Protein AF-A0AAW7IM27-F1 (afdb_monomer_lite)

pLDDT: mean 89.05, std 8.33, range [53.41, 97.88]

Sequence (137 aa):
MRKSFKQYGQTLHLVGGNLVYVSNMIYPIYSNGIISDYNQYCLDIKNAISVSQSSLQSLETISPPYILVTEHELLIKTFNDILDCLNSLISRVENAVPTELKENDIKEEISKFLVIQDSLTNITMCLIEKINSQPRG

Organism: NCBI:txid1478

Radius of gyration: 17.45 Å; chains: 1; bounding box: 41×23×55 Å

Secondary structure (DSSP, 8-state):
-HHHHHHHHHHHHHHHHHHHHHHHHSSPPEETTEETTHHHHHHHHHHHHHHHHHHHHHHHHSPPPGGGHHHHHHHHHHHHHHHHHHHHHHHHHHTS-TTT--HHHHHHHHHHHHHHHHHHHHHHHHHHHHHHTS---

Structure (mmCIF, N/CA/C/O backbone):
data_AF-A0AAW7IM27-F1
#
_entry.id   AF-A0AAW7IM27-F1
#
loop_
_atom_site.group_PDB
_atom_site.id
_atom_site.type_symbol
_atom_site.label_atom_id
_atom_site.label_alt_id
_atom_site.label_comp_id
_atom_site.label_asym_id
_atom_site.label_entity_id
_atom_site.label_seq_id
_atom_site.pdbx_PDB_ins_code
_atom_site.Cartn_x
_atom_site.Cartn_y
_atom_site.Cartn_z
_atom_site.occupancy
_atom_site.B_iso_or_equiv
_atom_site.auth_seq_id
_atom_site.auth_comp_id
_atom_site.auth_asym_id
_atom_site.auth_atom_id
_atom_site.pdbx_PDB_model_num
ATOM 1 N N . MET A 1 1 ? 18.211 -7.518 -20.544 1.00 57.66 1 MET A N 1
ATOM 2 C CA . MET A 1 1 ? 16.963 -6.777 -20.830 1.00 57.66 1 MET A CA 1
ATOM 3 C C . MET A 1 1 ? 15.701 -7.607 -20.559 1.00 57.66 1 MET A C 1
ATOM 5 O O . MET A 1 1 ? 15.023 -7.309 -19.593 1.00 57.66 1 MET A O 1
ATOM 9 N N . ARG A 1 2 ? 15.394 -8.703 -21.279 1.00 61.03 2 ARG A N 1
ATOM 10 C CA . ARG A 1 2 ? 14.154 -9.491 -21.021 1.00 61.03 2 ARG A CA 1
ATOM 11 C C . ARG A 1 2 ? 14.036 -10.085 -19.598 1.00 61.03 2 ARG A C 1
ATOM 13 O O . ARG A 1 2 ? 12.947 -10.097 -19.038 1.00 61.03 2 ARG A O 1
ATOM 20 N N . LYS A 1 3 ? 15.144 -10.536 -18.988 1.00 62.12 3 LYS A N 1
ATOM 21 C CA . LYS A 1 3 ? 15.147 -11.064 -17.603 1.00 62.12 3 LYS A CA 1
ATOM 22 C C . LYS A 1 3 ? 14.853 -9.990 -16.541 1.00 62.12 3 LYS A C 1
ATOM 24 O O . LYS A 1 3 ? 14.094 -10.274 -15.625 1.00 62.12 3 LYS A O 1
ATOM 29 N N . SER A 1 4 ? 15.383 -8.772 -16.703 1.00 75.12 4 SER A N 1
ATOM 30 C CA . SER A 1 4 ? 15.162 -7.671 -15.752 1.00 75.12 4 SER A CA 1
ATOM 31 C C . SER A 1 4 ? 13.729 -7.140 -15.816 1.00 75.12 4 SER A C 1
ATOM 33 O O . SER A 1 4 ? 13.119 -6.932 -14.778 1.00 75.12 4 SER A O 1
ATOM 35 N N . PHE A 1 5 ? 13.141 -7.032 -17.014 1.00 83.56 5 PHE A N 1
ATOM 36 C CA . PHE A 1 5 ? 11.721 -6.687 -17.168 1.00 83.56 5 PHE A CA 1
ATOM 37 C C . PHE A 1 5 ? 10.789 -7.725 -16.533 1.00 83.56 5 PHE A C 1
ATOM 39 O O . PHE A 1 5 ? 9.812 -7.354 -15.890 1.00 83.56 5 PHE A O 1
ATOM 46 N N . LYS A 1 6 ? 11.093 -9.023 -16.680 1.00 87.69 6 LYS A N 1
ATOM 47 C CA . LYS A 1 6 ? 10.297 -10.088 -16.054 1.00 87.69 6 LYS A CA 1
ATOM 48 C C . LYS A 1 6 ? 10.339 -10.000 -14.528 1.00 87.69 6 LYS A C 1
ATOM 50 O O . LYS A 1 6 ? 9.286 -10.041 -13.906 1.00 87.69 6 LYS A O 1
ATOM 55 N N . GLN A 1 7 ? 11.533 -9.870 -13.946 1.00 89.50 7 GLN A N 1
ATOM 56 C CA . GLN A 1 7 ? 11.698 -9.736 -12.495 1.00 89.50 7 GLN A CA 1
ATOM 57 C C . GLN A 1 7 ? 10.985 -8.486 -11.972 1.00 89.50 7 GLN A C 1
ATOM 59 O O . GLN A 1 7 ? 10.205 -8.584 -11.034 1.00 89.50 7 GLN A O 1
ATOM 64 N N . TYR A 1 8 ? 11.166 -7.346 -12.643 1.00 92.56 8 TYR A N 1
ATOM 65 C CA . TYR A 1 8 ? 10.486 -6.102 -12.294 1.00 92.56 8 TYR A CA 1
ATOM 66 C C . TYR A 1 8 ? 8.956 -6.244 -12.326 1.00 92.56 8 TYR A C 1
ATOM 68 O O . TYR A 1 8 ? 8.279 -5.892 -11.365 1.00 92.56 8 TYR A O 1
ATOM 76 N N . GLY A 1 9 ? 8.405 -6.832 -13.394 1.00 92.00 9 GLY A N 1
ATOM 77 C CA . GLY A 1 9 ? 6.965 -7.072 -13.511 1.00 92.00 9 GLY A CA 1
ATOM 78 C C . GLY A 1 9 ? 6.419 -8.033 -12.450 1.00 92.00 9 GLY A C 1
ATOM 79 O O . GLY A 1 9 ? 5.325 -7.815 -11.939 1.00 92.00 9 GLY A O 1
ATOM 80 N N . GLN A 1 10 ? 7.182 -9.067 -12.077 1.00 93.69 10 GLN A N 1
ATOM 81 C CA . GLN A 1 10 ? 6.812 -9.972 -10.983 1.00 93.69 10 GLN A CA 1
ATOM 82 C C . GLN A 1 10 ? 6.755 -9.239 -9.641 1.00 93.69 10 GLN A C 1
ATOM 84 O O . GLN A 1 10 ? 5.805 -9.440 -8.886 1.00 93.69 10 GLN A O 1
ATOM 89 N N . THR A 1 11 ? 7.718 -8.359 -9.367 1.00 94.75 11 THR A N 1
ATOM 90 C CA . THR A 1 11 ? 7.698 -7.557 -8.142 1.00 94.75 11 THR A CA 1
ATOM 91 C C . THR A 1 11 ? 6.540 -6.567 -8.135 1.00 94.75 11 THR A C 1
ATOM 93 O O . THR A 1 11 ? 5.834 -6.491 -7.136 1.00 94.75 11 THR A O 1
ATOM 96 N N . LEU A 1 12 ? 6.266 -5.877 -9.247 1.00 94.19 12 LEU A N 1
ATOM 97 C CA . LEU A 1 12 ? 5.096 -4.997 -9.340 1.00 94.19 12 LEU A CA 1
ATOM 98 C C . LEU A 1 12 ? 3.779 -5.751 -9.121 1.00 94.19 12 LEU A C 1
ATOM 100 O O . LEU A 1 12 ? 2.883 -5.231 -8.465 1.00 94.19 12 LEU A O 1
ATOM 104 N N . HIS A 1 13 ? 3.661 -6.979 -9.630 1.00 93.75 13 HIS A N 1
ATOM 105 C CA . HIS A 1 13 ? 2.477 -7.805 -9.404 1.00 93.75 13 HIS A CA 1
ATOM 106 C C . HIS A 1 13 ? 2.292 -8.157 -7.921 1.00 93.75 13 HIS A C 1
ATOM 108 O O . HIS A 1 13 ? 1.190 -8.013 -7.394 1.00 93.75 13 HIS A O 1
ATOM 114 N N . LEU A 1 14 ? 3.369 -8.567 -7.243 1.00 94.56 14 LEU A N 1
ATOM 115 C CA . LEU A 1 14 ? 3.353 -8.853 -5.807 1.00 94.56 14 LEU A CA 1
ATOM 116 C C . LEU A 1 14 ? 2.957 -7.612 -4.995 1.00 94.56 14 LEU A C 1
ATOM 118 O O . LEU A 1 14 ? 2.035 -7.663 -4.186 1.00 94.56 14 LEU A O 1
ATOM 122 N N . VAL A 1 15 ? 3.629 -6.491 -5.254 1.00 94.56 15 VAL A N 1
ATOM 123 C CA . VAL A 1 15 ? 3.390 -5.207 -4.584 1.00 94.56 15 VAL A CA 1
ATOM 124 C C . VAL A 1 15 ? 1.956 -4.717 -4.819 1.00 94.56 15 VAL A C 1
ATOM 126 O O . VAL A 1 15 ? 1.305 -4.248 -3.888 1.00 94.56 15 VAL A O 1
ATOM 129 N N . GLY A 1 16 ? 1.422 -4.887 -6.030 1.00 92.81 16 GLY A N 1
ATOM 130 C CA . GLY A 1 16 ? 0.026 -4.576 -6.340 1.00 92.81 16 GLY A CA 1
ATOM 131 C C . GLY A 1 16 ? -0.969 -5.447 -5.567 1.00 92.81 16 GLY A C 1
ATOM 132 O O . GLY A 1 16 ? -1.957 -4.932 -5.051 1.00 92.81 16 GLY A O 1
ATOM 133 N N . GLY A 1 17 ? -0.701 -6.749 -5.423 1.00 93.56 17 GLY A N 1
ATOM 134 C CA . GLY A 1 17 ? -1.525 -7.638 -4.594 1.00 93.56 17 GLY A CA 1
ATOM 135 C C . GLY A 1 17 ? -1.515 -7.242 -3.114 1.00 93.56 17 GLY A C 1
ATOM 136 O O . GLY A 1 17 ? -2.564 -7.192 -2.472 1.00 93.56 17 GLY A O 1
ATOM 137 N N . ASN A 1 18 ? -0.342 -6.881 -2.596 1.00 94.12 18 ASN A N 1
ATOM 138 C CA . ASN A 1 18 ? -0.175 -6.389 -1.231 1.00 94.12 18 ASN A CA 1
ATOM 139 C C . ASN A 1 18 ? -0.941 -5.083 -0.984 1.00 94.12 18 ASN A C 1
ATOM 141 O O . ASN A 1 18 ? -1.554 -4.922 0.068 1.00 94.12 18 ASN A O 1
ATOM 145 N N . LEU A 1 19 ? -0.960 -4.173 -1.958 1.00 92.44 19 LEU A N 1
ATOM 146 C CA . LEU A 1 19 ? -1.733 -2.936 -1.872 1.00 92.44 19 LEU A CA 1
ATOM 147 C C . LEU A 1 19 ? -3.242 -3.203 -1.748 1.00 92.44 19 LEU A C 1
ATOM 149 O O . LEU A 1 19 ? -3.904 -2.568 -0.933 1.00 92.44 19 LEU A O 1
ATOM 153 N N . VAL A 1 20 ? -3.780 -4.164 -2.508 1.00 91.81 20 VAL A N 1
ATOM 154 C CA . VAL A 1 20 ? -5.195 -4.572 -2.400 1.00 91.81 20 VAL A CA 1
ATOM 155 C C . VAL A 1 20 ? -5.495 -5.167 -1.022 1.00 91.81 20 VAL A C 1
ATOM 157 O O . VAL A 1 20 ? -6.548 -4.909 -0.443 1.00 91.81 20 VAL A O 1
ATOM 160 N N . TYR A 1 21 ? -4.570 -5.953 -0.468 1.00 92.44 21 TYR A N 1
ATOM 161 C CA . TYR A 1 21 ? -4.697 -6.432 0.907 1.00 92.44 21 TYR A CA 1
ATOM 162 C C . TYR A 1 21 ? -4.761 -5.260 1.898 1.00 92.44 21 TYR A C 1
ATOM 164 O O . TYR A 1 21 ? -5.696 -5.192 2.691 1.00 92.44 21 TYR A O 1
ATOM 172 N N . VAL A 1 22 ? -3.829 -4.305 1.806 1.00 92.75 22 VAL A N 1
ATOM 173 C CA . VAL A 1 22 ? -3.791 -3.111 2.667 1.00 92.75 22 VAL A CA 1
ATOM 174 C C . VAL A 1 22 ? -5.092 -2.315 2.567 1.00 92.75 22 VAL A C 1
ATOM 176 O O . VAL A 1 22 ? -5.673 -1.985 3.599 1.00 92.75 22 VAL A O 1
ATOM 179 N N . SER A 1 23 ? -5.606 -2.066 1.357 1.00 89.62 23 SER A N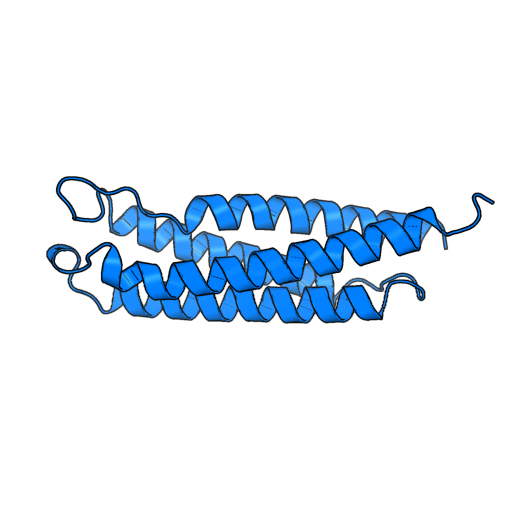 1
ATOM 180 C CA . SER A 1 23 ? -6.849 -1.304 1.179 1.00 89.62 23 SER A CA 1
ATOM 181 C C . SER A 1 23 ? -8.057 -1.963 1.841 1.00 89.62 23 SER A C 1
ATOM 183 O O . SER A 1 23 ? -8.967 -1.266 2.269 1.00 89.62 23 SER A O 1
ATOM 185 N N . ASN A 1 24 ? -8.075 -3.293 1.951 1.00 89.81 24 ASN A N 1
ATOM 186 C CA . ASN A 1 24 ? -9.164 -4.014 2.609 1.00 89.81 24 ASN A CA 1
ATOM 187 C C . ASN A 1 24 ? -9.075 -3.968 4.143 1.00 89.81 24 ASN A C 1
ATOM 189 O O . ASN A 1 24 ? -10.090 -4.156 4.804 1.00 89.81 24 ASN A O 1
ATOM 193 N N . MET A 1 25 ? -7.887 -3.729 4.705 1.00 89.81 25 MET A N 1
ATOM 194 C CA . MET A 1 25 ? -7.633 -3.774 6.153 1.00 89.81 25 MET A CA 1
ATOM 195 C C . MET A 1 25 ? -7.820 -2.417 6.848 1.00 89.81 25 MET A C 1
ATOM 197 O O . MET A 1 25 ? -8.045 -2.369 8.052 1.00 89.81 25 MET A O 1
ATOM 201 N N . ILE A 1 26 ? -7.734 -1.304 6.112 1.00 87.38 26 ILE A N 1
ATOM 202 C CA . ILE A 1 26 ? -7.804 0.050 6.696 1.00 87.38 26 ILE A CA 1
ATOM 203 C C . ILE A 1 26 ? -9.224 0.519 7.040 1.00 87.38 26 ILE A C 1
ATOM 205 O O . ILE A 1 26 ? -9.376 1.546 7.697 1.00 87.38 26 ILE A O 1
ATOM 209 N N . TYR A 1 27 ? -10.264 -0.194 6.596 1.00 87.38 27 TYR A N 1
ATOM 210 C CA . TYR A 1 27 ? -11.655 0.181 6.853 1.00 87.38 27 TYR A CA 1
ATOM 211 C C . TYR A 1 27 ? -12.224 -0.619 8.035 1.00 87.38 27 TYR A C 1
ATOM 213 O O . TYR A 1 27 ? -12.448 -1.823 7.902 1.00 87.38 27 TYR A O 1
ATOM 221 N N . PRO A 1 28 ? -12.499 0.023 9.183 1.00 86.75 28 PRO A N 1
ATOM 222 C CA . PRO A 1 28 ? -13.077 -0.658 10.334 1.00 86.75 28 PRO A CA 1
ATOM 223 C C . PRO A 1 28 ? -14.547 -1.025 10.101 1.00 86.75 28 PRO A C 1
ATOM 225 O O . PRO A 1 28 ? -15.297 -0.323 9.422 1.00 86.75 28 PRO A O 1
ATOM 228 N N . ILE A 1 29 ? -14.985 -2.108 10.744 1.00 87.69 29 ILE A N 1
ATOM 229 C CA . ILE A 1 29 ? -16.393 -2.516 10.779 1.00 87.69 29 ILE A CA 1
ATOM 230 C C . ILE A 1 29 ? -17.045 -1.917 12.024 1.00 87.69 29 ILE A C 1
ATOM 232 O O . ILE A 1 29 ? -16.617 -2.199 13.144 1.00 87.69 29 ILE A O 1
ATOM 236 N N . TYR A 1 30 ? -18.123 -1.154 11.855 1.00 84.94 30 TYR A N 1
ATOM 237 C CA . TYR A 1 30 ? -18.842 -0.524 12.966 1.00 84.94 30 TYR A CA 1
ATOM 238 C C . TYR A 1 30 ? -20.077 -1.317 13.410 1.00 84.94 30 TYR A C 1
ATOM 240 O O . TYR A 1 30 ? -20.836 -1.826 12.587 1.00 84.94 30 TYR A O 1
ATOM 248 N N . SER A 1 31 ? -20.316 -1.345 14.721 1.00 85.25 31 SER A N 1
ATOM 249 C CA . SER A 1 31 ? -21.527 -1.850 15.367 1.00 85.25 31 SER A CA 1
ATOM 250 C C . SER A 1 31 ? -21.973 -0.829 16.411 1.00 85.25 31 SER A C 1
ATOM 252 O O . SER A 1 31 ? -21.212 -0.461 17.305 1.00 85.25 31 SER A O 1
ATOM 254 N N . ASN A 1 32 ? -23.194 -0.306 16.265 1.00 85.00 32 ASN A N 1
ATOM 255 C CA . ASN A 1 32 ? -23.737 0.775 17.103 1.00 85.00 32 ASN A CA 1
ATOM 256 C C . ASN A 1 32 ? -22.839 2.031 17.186 1.00 85.00 32 ASN A C 1
ATOM 258 O O . ASN A 1 32 ? -22.789 2.696 18.216 1.00 85.00 32 ASN A O 1
ATOM 262 N N . GLY A 1 33 ? -22.130 2.362 16.100 1.00 81.19 33 GLY A N 1
ATOM 263 C CA . GLY A 1 33 ? -21.264 3.546 16.023 1.00 81.19 33 GLY A CA 1
ATOM 264 C C . GLY A 1 33 ? -19.892 3.394 16.689 1.00 81.19 33 GLY A C 1
ATOM 265 O O . GLY A 1 33 ? -19.142 4.365 16.736 1.00 81.19 33 GLY A O 1
ATOM 266 N N . ILE A 1 34 ? -19.559 2.193 17.167 1.00 84.12 34 ILE A N 1
ATOM 267 C CA . ILE A 1 34 ? -18.258 1.827 17.741 1.00 84.12 34 ILE A CA 1
ATOM 268 C C . ILE A 1 34 ? -17.623 0.763 16.841 1.00 84.12 34 ILE A C 1
ATOM 270 O O . ILE A 1 34 ? -18.334 0.018 16.165 1.00 84.12 34 ILE A O 1
ATOM 274 N N . ILE A 1 35 ? -16.295 0.674 16.806 1.00 87.06 35 ILE A N 1
ATOM 275 C CA . ILE A 1 35 ? -15.606 -0.416 16.103 1.00 87.06 35 ILE A CA 1
ATOM 276 C C . ILE A 1 35 ? -15.998 -1.758 16.733 1.00 87.06 35 ILE A C 1
ATOM 278 O O . ILE A 1 35 ? -15.844 -1.962 17.935 1.00 87.06 35 ILE A O 1
ATOM 282 N N . SER A 1 36 ? -16.505 -2.671 15.905 1.00 87.75 36 SER A N 1
ATOM 283 C CA . SER A 1 36 ? -17.103 -3.945 16.332 1.00 87.75 36 SER A CA 1
ATOM 284 C C . SER A 1 36 ? -16.097 -4.867 17.014 1.00 87.75 36 SER A C 1
ATOM 286 O O . SER A 1 36 ? -16.433 -5.520 17.997 1.00 87.75 36 SER A O 1
ATOM 288 N N . ASP A 1 37 ? -14.868 -4.906 16.495 1.00 90.38 37 ASP A N 1
ATOM 289 C CA . ASP A 1 37 ? -13.742 -5.631 17.079 1.00 90.38 37 ASP A CA 1
ATOM 290 C C . ASP A 1 37 ? -12.486 -4.757 17.022 1.00 90.38 37 ASP A C 1
ATOM 292 O O . ASP A 1 37 ? -11.743 -4.728 16.040 1.00 90.38 37 ASP A O 1
ATOM 296 N N . TYR A 1 38 ? -12.286 -3.987 18.089 1.00 90.25 38 TYR A N 1
ATOM 297 C CA . TYR A 1 38 ? -11.164 -3.061 18.208 1.00 90.25 38 TYR A CA 1
ATOM 298 C C . TYR A 1 38 ? -9.805 -3.774 18.148 1.00 90.25 38 TYR A C 1
ATOM 300 O O . TYR A 1 38 ? -8.882 -3.297 17.490 1.00 90.25 38 TYR A O 1
ATOM 308 N N . ASN A 1 39 ? -9.673 -4.927 18.811 1.00 91.88 39 ASN A N 1
ATOM 309 C CA . ASN A 1 39 ? -8.401 -5.647 18.864 1.00 91.88 39 ASN A CA 1
ATOM 310 C C . ASN A 1 39 ? -8.038 -6.215 17.492 1.00 91.88 39 ASN A C 1
ATOM 312 O O . ASN A 1 39 ? -6.881 -6.107 17.081 1.00 91.88 39 ASN A O 1
ATOM 316 N N . GLN A 1 40 ? -9.018 -6.776 16.777 1.00 93.06 40 GLN A N 1
ATOM 317 C CA . GLN A 1 40 ? -8.805 -7.251 15.416 1.00 93.06 40 GLN A CA 1
ATOM 318 C C . GLN A 1 40 ? -8.441 -6.098 14.479 1.00 93.06 40 GLN A C 1
ATOM 320 O O . GLN A 1 40 ? -7.463 -6.210 13.751 1.00 93.06 40 GLN A O 1
ATOM 325 N N . TYR A 1 41 ? -9.127 -4.957 14.570 1.00 92.88 41 TYR A N 1
ATOM 326 C CA . TYR A 1 41 ? -8.801 -3.790 13.749 1.00 92.88 41 TYR A CA 1
ATOM 327 C C . TYR A 1 41 ? -7.369 -3.274 13.987 1.00 92.88 41 TYR A C 1
ATOM 329 O O . TYR A 1 41 ? -6.633 -2.996 13.040 1.00 92.88 41 TYR A O 1
ATOM 337 N N . CYS A 1 42 ? -6.915 -3.225 15.243 1.00 93.00 42 CYS A N 1
ATOM 338 C CA . CYS A 1 42 ? -5.520 -2.909 15.565 1.00 93.00 42 CYS A CA 1
ATOM 339 C C . CYS A 1 42 ? -4.530 -3.905 14.938 1.00 93.00 42 CYS A C 1
ATOM 341 O O . CYS A 1 42 ? -3.469 -3.503 14.456 1.00 93.00 42 CYS A O 1
ATOM 343 N N . LEU A 1 43 ? -4.851 -5.204 14.951 1.00 95.19 43 LEU A N 1
ATOM 344 C CA . LEU A 1 43 ? -4.028 -6.236 14.314 1.00 95.19 43 LEU A CA 1
ATOM 345 C C . LEU A 1 43 ? -4.010 -6.083 12.790 1.00 95.19 43 LEU A C 1
ATOM 347 O O . LEU A 1 43 ? -2.946 -6.201 12.186 1.00 95.19 43 LEU A O 1
ATOM 351 N N . ASP A 1 44 ? -5.148 -5.766 12.179 1.00 95.38 44 ASP A N 1
ATOM 352 C CA . ASP A 1 44 ? -5.280 -5.565 10.737 1.00 95.38 44 ASP A CA 1
ATOM 353 C C . ASP A 1 44 ? -4.421 -4.389 10.255 1.00 95.38 44 ASP A C 1
ATOM 355 O O . ASP A 1 44 ? -3.664 -4.536 9.291 1.00 95.38 44 ASP A O 1
ATOM 359 N N . ILE A 1 45 ? -4.42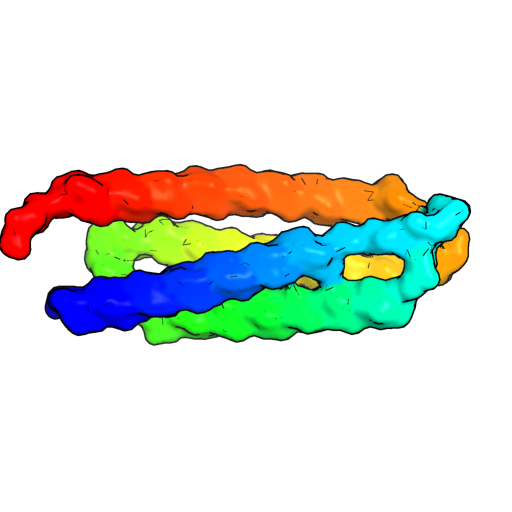1 -3.260 10.975 1.00 95.06 45 ILE A N 1
ATOM 360 C CA . ILE A 1 45 ? -3.542 -2.125 10.651 1.00 95.06 45 ILE A CA 1
ATOM 361 C C . ILE A 1 45 ? -2.062 -2.510 10.822 1.00 95.06 45 ILE A C 1
ATOM 363 O O . ILE A 1 45 ? -1.241 -2.193 9.961 1.00 95.06 45 ILE A O 1
ATOM 367 N N . LYS A 1 46 ? -1.692 -3.232 11.890 1.00 96.75 46 LYS A N 1
ATOM 368 C CA . LYS A 1 46 ? -0.305 -3.701 12.097 1.00 96.75 46 LYS A CA 1
ATOM 369 C C . LYS A 1 46 ? 0.163 -4.636 10.981 1.00 96.75 46 LYS A C 1
ATOM 371 O O . LYS A 1 46 ? 1.292 -4.512 10.503 1.00 96.75 46 LYS A O 1
ATOM 376 N N . ASN A 1 47 ? -0.709 -5.531 10.528 1.00 96.88 47 ASN A N 1
ATOM 377 C CA . ASN A 1 47 ? -0.433 -6.401 9.390 1.00 96.88 47 ASN A CA 1
ATOM 378 C C . ASN A 1 47 ? -0.285 -5.588 8.099 1.00 96.88 47 ASN A C 1
ATOM 380 O O . ASN A 1 47 ? 0.657 -5.816 7.340 1.00 96.88 47 ASN A O 1
ATOM 384 N N . ALA A 1 48 ? -1.150 -4.595 7.875 1.00 96.62 48 ALA A N 1
ATOM 385 C CA . ALA A 1 48 ? -1.045 -3.686 6.739 1.00 96.62 48 ALA A CA 1
ATOM 386 C C . ALA A 1 48 ? 0.284 -2.907 6.736 1.00 96.62 48 ALA A C 1
ATOM 388 O O . ALA A 1 48 ? 0.899 -2.761 5.677 1.00 96.62 48 ALA A O 1
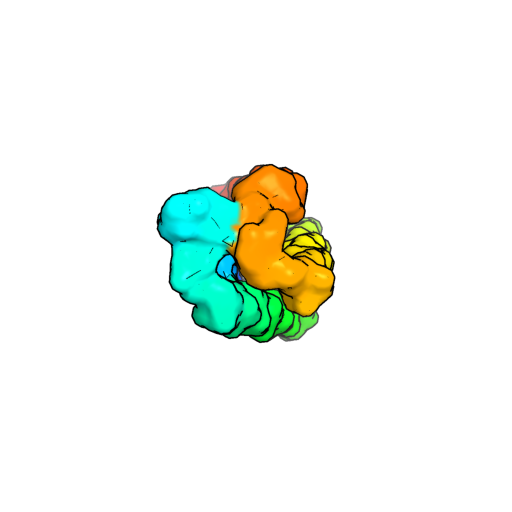ATOM 389 N N . ILE A 1 49 ? 0.774 -2.469 7.903 1.00 97.44 49 ILE A N 1
ATOM 390 C CA . ILE A 1 49 ? 2.100 -1.841 8.050 1.00 97.44 49 ILE A CA 1
ATOM 391 C C . ILE A 1 49 ? 3.194 -2.820 7.628 1.00 97.44 49 ILE A C 1
ATOM 393 O O . ILE A 1 49 ? 4.007 -2.492 6.766 1.00 97.44 49 ILE A O 1
ATOM 397 N N . SER A 1 50 ? 3.196 -4.037 8.178 1.00 97.75 50 SER A N 1
ATOM 398 C CA . SER A 1 50 ? 4.215 -5.047 7.866 1.00 97.75 50 SER A CA 1
ATOM 399 C C . SER A 1 50 ? 4.248 -5.404 6.372 1.00 97.75 50 SER A C 1
ATOM 401 O O . SER A 1 50 ? 5.315 -5.447 5.754 1.00 97.75 50 SER A O 1
ATOM 403 N N . VAL A 1 51 ? 3.076 -5.579 5.756 1.00 97.19 51 VAL A N 1
ATOM 404 C CA . VAL A 1 51 ? 2.939 -5.856 4.319 1.00 97.19 51 VAL A CA 1
ATOM 405 C C . VAL A 1 51 ? 3.416 -4.672 3.471 1.00 97.19 51 VAL A C 1
ATOM 407 O O . VAL A 1 51 ? 4.095 -4.865 2.457 1.00 97.19 51 VAL A O 1
ATOM 410 N N . SER A 1 52 ? 3.123 -3.441 3.893 1.00 97.00 52 SER A N 1
ATOM 411 C CA . SER A 1 52 ? 3.581 -2.225 3.211 1.00 97.00 52 SER A CA 1
ATOM 412 C C . SER A 1 52 ? 5.101 -2.055 3.307 1.00 97.00 52 SER A C 1
ATOM 414 O O . SER A 1 52 ? 5.734 -1.737 2.303 1.00 97.00 52 SER A O 1
ATOM 416 N N . GLN A 1 53 ? 5.711 -2.367 4.457 1.00 97.88 53 GLN A N 1
ATOM 417 C CA . GLN A 1 53 ? 7.171 -2.366 4.639 1.00 97.88 53 GLN A CA 1
ATOM 418 C C . GLN A 1 53 ? 7.851 -3.394 3.732 1.00 97.88 53 GLN A C 1
ATOM 420 O O . GLN A 1 53 ? 8.827 -3.078 3.055 1.00 97.88 53 GLN A O 1
ATOM 425 N N . SER A 1 54 ? 7.313 -4.616 3.666 1.00 97.31 54 SER A N 1
ATOM 426 C CA . SER A 1 54 ? 7.833 -5.656 2.771 1.00 97.31 54 SER A CA 1
ATOM 427 C C . SER A 1 54 ? 7.723 -5.254 1.294 1.00 97.31 54 SER A C 1
ATOM 429 O O . SER A 1 54 ? 8.630 -5.513 0.497 1.00 97.31 54 SER A O 1
ATOM 431 N N . SER A 1 55 ? 6.633 -4.576 0.929 1.00 97.31 55 SER A N 1
ATOM 432 C CA . SER A 1 55 ? 6.419 -4.060 -0.425 1.00 97.31 55 SER A CA 1
ATOM 433 C C . SER A 1 55 ? 7.413 -2.954 -0.772 1.00 97.31 55 SER A C 1
ATOM 435 O O . SER A 1 55 ? 8.023 -3.005 -1.839 1.00 97.31 55 SER A O 1
ATOM 437 N N . LEU A 1 56 ? 7.636 -2.010 0.146 1.00 97.50 56 LEU A N 1
ATOM 438 C CA . LEU A 1 56 ? 8.635 -0.955 -0.001 1.00 97.50 56 LEU A CA 1
ATOM 439 C C . LEU A 1 56 ? 10.041 -1.544 -0.170 1.00 97.50 56 LEU A C 1
ATOM 441 O O . LEU A 1 56 ? 10.708 -1.242 -1.154 1.00 97.50 56 LEU A O 1
ATOM 445 N N . GLN A 1 57 ? 10.442 -2.472 0.701 1.00 97.50 57 GLN A N 1
ATOM 446 C CA . GLN A 1 57 ? 11.735 -3.153 0.596 1.00 97.50 57 GLN A CA 1
ATOM 447 C C . GLN A 1 57 ? 11.893 -3.879 -0.750 1.00 97.50 57 GLN A C 1
ATOM 449 O O . GLN A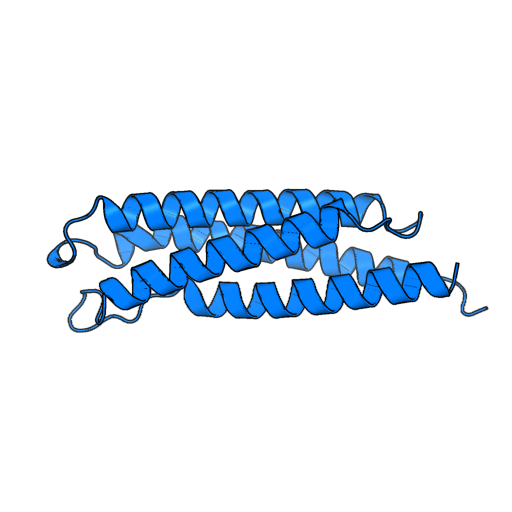 1 57 ? 12.965 -3.877 -1.360 1.00 97.50 57 GLN A O 1
ATOM 454 N N . SER A 1 58 ? 10.822 -4.507 -1.239 1.00 96.56 58 SER A N 1
ATOM 455 C CA . SER A 1 58 ? 10.830 -5.172 -2.544 1.00 96.56 58 SER A CA 1
ATOM 456 C C . SER A 1 58 ? 11.024 -4.177 -3.690 1.00 96.56 58 SER A C 1
ATOM 458 O O . SER A 1 58 ? 11.709 -4.502 -4.654 1.00 96.56 58 SER A O 1
ATOM 460 N N . LEU A 1 59 ? 10.455 -2.973 -3.596 1.00 96.19 59 LEU A N 1
ATOM 461 C CA . LEU A 1 59 ? 10.671 -1.909 -4.576 1.00 96.19 59 LEU A CA 1
ATOM 462 C C . LEU A 1 59 ? 12.099 -1.352 -4.495 1.00 96.19 59 LEU A C 1
ATOM 464 O O . LEU A 1 59 ? 12.761 -1.253 -5.516 1.00 96.19 59 LEU A O 1
ATOM 468 N N . GLU A 1 60 ? 12.612 -1.071 -3.301 1.00 96.25 60 GLU A N 1
ATOM 469 C CA . GLU A 1 60 ? 13.953 -0.497 -3.106 1.00 96.25 60 GLU A CA 1
ATOM 470 C C . GLU A 1 60 ? 15.093 -1.423 -3.561 1.00 96.25 60 GLU A C 1
ATOM 472 O O . GLU A 1 60 ? 16.187 -0.965 -3.887 1.00 96.25 60 GLU A O 1
ATOM 477 N N . THR A 1 61 ? 14.855 -2.737 -3.580 1.00 94.62 61 THR A N 1
ATOM 478 C CA . THR A 1 61 ? 15.879 -3.743 -3.909 1.00 94.62 61 THR A CA 1
ATOM 479 C C . THR A 1 61 ? 15.877 -4.185 -5.370 1.00 94.62 61 THR A C 1
ATOM 481 O O . THR A 1 61 ? 16.837 -4.821 -5.817 1.00 94.62 61 THR A O 1
ATOM 484 N N . ILE A 1 62 ? 14.836 -3.861 -6.143 1.00 94.56 62 ILE A N 1
ATOM 485 C CA . ILE A 1 62 ? 14.792 -4.172 -7.575 1.00 94.56 62 ILE A CA 1
ATOM 486 C C . ILE A 1 62 ? 15.356 -3.023 -8.406 1.00 94.56 62 ILE A C 1
ATOM 488 O O . ILE A 1 62 ? 15.199 -1.853 -8.088 1.00 94.56 62 ILE A O 1
ATOM 492 N N . SER A 1 63 ? 15.973 -3.352 -9.541 1.00 92.19 63 SER A N 1
ATOM 493 C CA . SER A 1 63 ? 16.357 -2.339 -10.527 1.00 92.19 63 SER A CA 1
ATOM 494 C C . SER A 1 63 ? 15.247 -2.164 -11.567 1.00 92.19 63 SER A C 1
ATOM 496 O O . SER A 1 63 ? 14.946 -3.127 -12.289 1.00 92.19 63 SER A O 1
ATOM 498 N N . PRO A 1 64 ? 14.653 -0.965 -11.702 1.00 93.38 64 PRO A N 1
ATOM 499 C CA . PRO A 1 64 ? 13.676 -0.714 -12.748 1.00 93.38 64 PRO A CA 1
ATOM 500 C C . PRO A 1 64 ? 14.341 -0.721 -14.132 1.00 93.38 64 PRO A C 1
ATOM 502 O O . PRO A 1 64 ? 15.517 -0.374 -14.280 1.00 93.38 64 PRO A O 1
ATOM 505 N N . PRO A 1 65 ? 13.606 -1.084 -15.195 1.00 91.12 65 PRO A N 1
ATOM 506 C CA . PRO A 1 65 ? 14.014 -0.747 -16.549 1.00 91.12 65 PRO A CA 1
ATOM 507 C C . PRO A 1 65 ? 14.228 0.762 -16.695 1.00 91.12 65 PRO A C 1
ATOM 509 O O . PRO A 1 65 ? 13.452 1.538 -16.147 1.00 91.12 65 PRO A O 1
ATOM 512 N N . TYR A 1 66 ? 15.223 1.179 -17.484 1.00 90.38 66 TYR A N 1
ATOM 513 C CA . TYR A 1 66 ? 15.608 2.595 -17.598 1.00 90.38 66 TYR A CA 1
ATOM 514 C C . TYR A 1 66 ? 14.438 3.531 -17.960 1.00 90.38 66 TYR A C 1
ATOM 516 O O . TYR A 1 66 ? 14.383 4.658 -17.485 1.00 90.38 66 TYR A O 1
ATOM 524 N N . ILE A 1 67 ? 13.479 3.054 -18.764 1.00 90.38 67 ILE A N 1
ATOM 525 C CA . ILE A 1 67 ? 12.293 3.828 -19.161 1.00 90.38 67 ILE A CA 1
ATOM 526 C C . ILE A 1 67 ? 11.312 4.083 -18.002 1.00 90.38 67 ILE A C 1
ATOM 528 O O . ILE A 1 67 ? 10.494 4.990 -18.107 1.00 90.38 67 ILE A O 1
ATOM 532 N N . LEU A 1 68 ? 11.374 3.287 -16.927 1.00 93.56 68 LEU A N 1
ATOM 533 C CA . LEU A 1 68 ? 10.428 3.292 -15.801 1.00 93.56 68 LEU A CA 1
ATOM 534 C C . LEU A 1 68 ? 11.033 3.847 -14.504 1.00 93.56 68 LEU A C 1
ATOM 536 O O . LEU A 1 68 ? 10.400 3.740 -13.459 1.00 93.56 68 LEU A O 1
ATOM 540 N N . VAL A 1 69 ? 12.255 4.392 -14.537 1.00 93.69 69 VAL A N 1
ATOM 541 C CA . VAL A 1 69 ? 12.960 4.873 -13.330 1.00 93.69 69 VAL A CA 1
ATOM 542 C C . VAL A 1 69 ? 12.128 5.915 -12.584 1.00 93.69 69 VAL A C 1
ATOM 544 O O . VAL A 1 69 ? 11.928 5.787 -11.383 1.00 93.69 69 VAL A O 1
ATOM 547 N N . THR A 1 70 ? 11.570 6.892 -13.300 1.00 94.94 70 THR A N 1
ATOM 548 C CA . THR A 1 70 ? 10.754 7.954 -12.696 1.00 94.94 70 THR A CA 1
ATOM 549 C C . THR A 1 70 ? 9.510 7.402 -12.002 1.00 94.94 70 THR A C 1
ATOM 551 O O . THR A 1 70 ? 9.233 7.749 -10.860 1.00 94.94 70 THR A O 1
ATOM 554 N N . GLU A 1 71 ? 8.757 6.513 -12.653 1.00 94.88 71 GLU A N 1
ATOM 555 C CA . GLU A 1 71 ? 7.566 5.914 -12.043 1.00 94.88 71 GLU A CA 1
ATOM 556 C C . GLU A 1 71 ? 7.929 5.005 -10.872 1.00 94.88 71 GLU A C 1
ATOM 558 O O . GLU A 1 71 ? 7.182 4.923 -9.903 1.00 94.88 71 GLU A O 1
ATOM 563 N N . HIS A 1 72 ? 9.077 4.337 -10.942 1.00 95.44 72 HIS A N 1
ATOM 564 C CA . HIS A 1 72 ? 9.573 3.511 -9.855 1.00 95.44 72 HIS A CA 1
ATOM 565 C C . HIS A 1 72 ? 9.898 4.335 -8.602 1.00 95.44 72 HIS A C 1
ATOM 567 O O . HIS A 1 72 ? 9.477 3.972 -7.506 1.00 95.44 72 HIS A O 1
ATOM 573 N N . GLU A 1 73 ? 10.577 5.472 -8.758 1.00 96.56 73 GLU A N 1
ATOM 574 C CA . GLU A 1 73 ? 10.845 6.409 -7.659 1.00 96.56 73 GLU A CA 1
ATOM 575 C C . GLU A 1 73 ? 9.544 6.963 -7.059 1.00 96.56 73 GLU A C 1
ATOM 577 O O . GLU A 1 73 ? 9.403 7.051 -5.837 1.00 96.56 73 GLU A O 1
ATOM 582 N N . LEU A 1 74 ? 8.559 7.279 -7.906 1.00 96.56 74 LEU A N 1
ATOM 583 C CA . LEU A 1 74 ? 7.237 7.711 -7.452 1.00 96.56 74 LEU A CA 1
ATOM 584 C C . LEU A 1 74 ? 6.499 6.602 -6.691 1.00 96.56 74 LEU A C 1
ATOM 586 O O . LEU A 1 74 ? 5.906 6.891 -5.655 1.00 96.56 74 LEU A O 1
ATOM 590 N N . LEU A 1 75 ? 6.576 5.343 -7.141 1.00 95.62 75 LEU A N 1
ATOM 591 C CA . LEU A 1 75 ? 6.023 4.200 -6.407 1.00 95.62 75 LEU A CA 1
ATOM 592 C C . LEU A 1 75 ? 6.660 4.070 -5.020 1.00 95.62 75 LEU A C 1
ATOM 594 O O . LEU A 1 75 ? 5.931 3.956 -4.039 1.00 95.62 75 LEU A O 1
ATOM 598 N N . ILE A 1 76 ? 7.992 4.127 -4.922 1.00 96.88 76 ILE A N 1
ATOM 599 C CA . ILE A 1 76 ? 8.709 4.083 -3.635 1.00 96.88 76 ILE A CA 1
ATOM 600 C C . ILE A 1 76 ? 8.218 5.202 -2.715 1.00 96.88 76 ILE A C 1
ATOM 602 O O . ILE A 1 76 ? 7.875 4.949 -1.559 1.00 96.88 76 ILE A O 1
ATOM 606 N N . LYS A 1 77 ? 8.131 6.435 -3.225 1.00 96.50 77 LYS A N 1
ATOM 607 C CA . LYS A 1 77 ? 7.610 7.567 -2.453 1.00 96.50 77 LYS A CA 1
ATOM 608 C C . LYS A 1 77 ? 6.186 7.301 -1.963 1.00 96.50 77 LYS A C 1
ATOM 610 O O . LYS A 1 77 ? 5.911 7.463 -0.783 1.00 96.50 77 LYS A O 1
ATOM 615 N N . THR A 1 78 ? 5.297 6.840 -2.837 1.00 94.88 78 THR A N 1
ATOM 616 C CA . THR A 1 78 ? 3.900 6.601 -2.461 1.00 94.88 78 THR A CA 1
ATOM 617 C C . THR A 1 78 ? 3.743 5.446 -1.463 1.00 94.88 78 THR A C 1
ATOM 619 O O . THR A 1 78 ? 2.872 5.505 -0.602 1.00 94.88 78 THR A O 1
ATOM 622 N N . PHE A 1 79 ? 4.610 4.429 -1.495 1.00 95.44 79 PHE A N 1
ATOM 623 C CA . PHE A 1 79 ? 4.646 3.399 -0.448 1.00 95.44 79 PHE A CA 1
ATOM 624 C C . PHE A 1 79 ? 5.149 3.927 0.903 1.00 95.44 79 PHE A C 1
ATOM 626 O O . PHE A 1 79 ? 4.661 3.477 1.940 1.00 95.44 79 PHE A O 1
ATOM 633 N N . ASN A 1 80 ? 6.062 4.902 0.913 1.00 96.69 80 ASN A N 1
ATOM 634 C CA . ASN A 1 80 ? 6.406 5.624 2.141 1.00 96.69 80 ASN A CA 1
ATOM 635 C C . ASN A 1 80 ? 5.202 6.424 2.667 1.00 96.69 80 ASN A C 1
ATOM 637 O O . ASN A 1 80 ? 4.862 6.294 3.839 1.00 96.69 80 ASN A O 1
ATOM 641 N N . ASP A 1 81 ? 4.487 7.142 1.794 1.00 95.12 81 ASP A N 1
ATOM 642 C CA . ASP A 1 81 ? 3.284 7.896 2.181 1.00 95.12 81 ASP A CA 1
ATOM 643 C C . ASP A 1 81 ? 2.191 6.973 2.779 1.00 95.12 81 ASP A C 1
ATOM 645 O O . ASP A 1 81 ? 1.516 7.338 3.747 1.00 95.12 81 ASP A O 1
ATOM 649 N N . ILE A 1 82 ? 2.035 5.750 2.244 1.00 94.62 82 ILE A N 1
ATOM 650 C CA . ILE A 1 82 ? 1.153 4.705 2.805 1.00 94.62 82 ILE A CA 1
ATOM 651 C C . ILE A 1 82 ? 1.577 4.340 4.224 1.00 94.62 82 ILE A C 1
ATOM 653 O O . ILE A 1 82 ? 0.735 4.288 5.120 1.00 94.62 82 ILE A O 1
ATOM 657 N N . LEU A 1 83 ? 2.867 4.066 4.432 1.00 96.06 83 LEU A N 1
ATOM 658 C CA . LEU A 1 83 ? 3.389 3.697 5.744 1.00 96.06 83 LEU A CA 1
ATOM 659 C C . LEU A 1 83 ? 3.177 4.809 6.765 1.00 96.06 83 LEU A C 1
ATOM 661 O O . LEU A 1 83 ? 2.734 4.524 7.875 1.00 96.06 83 LEU A O 1
ATOM 665 N N . ASP A 1 84 ? 3.426 6.059 6.393 1.00 94.50 84 ASP A N 1
ATOM 666 C CA . ASP A 1 84 ? 3.191 7.207 7.266 1.00 94.50 84 ASP A CA 1
ATOM 667 C C . ASP A 1 84 ? 1.712 7.319 7.65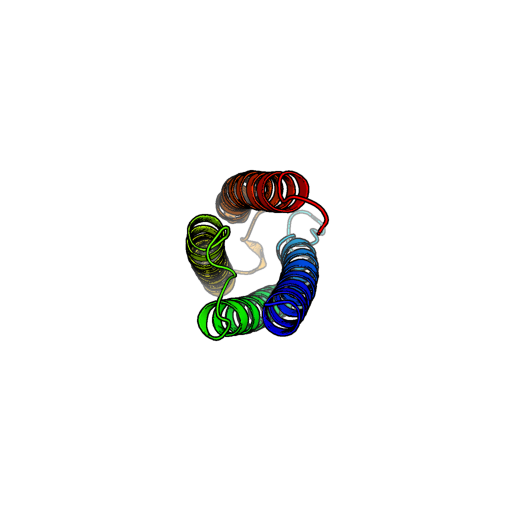5 1.00 94.50 84 ASP A C 1
ATOM 669 O O . ASP A 1 84 ? 1.387 7.495 8.833 1.00 94.50 84 ASP A O 1
ATOM 673 N N . CYS A 1 85 ? 0.798 7.124 6.699 1.00 93.31 85 CYS A N 1
ATOM 674 C CA . CYS A 1 85 ? -0.638 7.120 6.979 1.00 93.31 85 CYS A CA 1
ATOM 675 C C . CYS A 1 85 ? -1.052 5.965 7.898 1.00 93.31 85 CYS A C 1
ATOM 677 O O . CYS A 1 85 ? -1.803 6.186 8.848 1.00 93.31 85 CYS A O 1
ATOM 679 N N . LEU A 1 86 ? -0.550 4.750 7.663 1.00 94.75 86 LEU A N 1
ATOM 680 C CA . LEU A 1 86 ? -0.847 3.587 8.502 1.00 94.75 86 LEU A CA 1
ATOM 681 C C . LEU A 1 86 ? -0.295 3.748 9.924 1.00 94.75 86 LEU A C 1
ATOM 683 O O . LEU A 1 86 ? -0.985 3.422 10.888 1.00 94.75 86 LEU A O 1
ATOM 687 N N . ASN A 1 87 ? 0.921 4.283 10.066 1.00 94.88 87 ASN A N 1
ATOM 688 C CA . ASN A 1 87 ? 1.537 4.555 11.365 1.00 94.88 87 ASN A CA 1
ATOM 689 C C . ASN A 1 87 ? 0.777 5.646 12.133 1.00 94.88 87 ASN A C 1
ATOM 691 O O . ASN A 1 87 ? 0.536 5.513 13.334 1.00 94.88 87 ASN A O 1
ATOM 695 N N . SER A 1 88 ? 0.345 6.704 11.441 1.00 91.81 88 SER A N 1
ATOM 696 C CA . SER A 1 88 ? -0.525 7.733 12.020 1.00 91.81 88 SER A CA 1
ATOM 697 C C . SER A 1 88 ? -1.860 7.138 12.473 1.00 91.81 88 SER A C 1
ATOM 699 O O . SER A 1 88 ? -2.331 7.439 13.570 1.00 91.81 88 SER A O 1
ATOM 701 N N . LEU A 1 89 ? -2.456 6.270 11.650 1.00 91.75 89 LEU A N 1
ATOM 702 C CA . LEU A 1 89 ? -3.720 5.608 11.945 1.00 91.75 89 LEU A CA 1
ATOM 703 C C . LEU A 1 89 ? -3.611 4.715 13.185 1.00 91.75 89 LEU A C 1
ATOM 705 O O . LEU A 1 89 ? -4.384 4.904 14.121 1.00 91.75 89 LEU A O 1
ATOM 709 N N . ILE A 1 90 ? -2.646 3.788 13.236 1.00 93.25 90 ILE A N 1
ATOM 710 C CA . ILE A 1 90 ? -2.498 2.902 14.402 1.00 93.25 90 ILE A CA 1
ATOM 711 C C . ILE A 1 90 ? -2.196 3.697 15.669 1.00 93.25 90 ILE A C 1
ATOM 713 O O . ILE A 1 90 ? -2.773 3.405 16.709 1.00 93.25 90 ILE A O 1
ATOM 717 N N . SER A 1 91 ? -1.373 4.747 15.583 1.00 91.69 91 SER A N 1
ATOM 718 C CA . SER A 1 91 ? -1.083 5.604 16.732 1.00 91.69 91 SER A CA 1
ATOM 719 C C . SER A 1 91 ? -2.347 6.286 17.255 1.00 91.69 91 SER A C 1
ATOM 721 O O . SER A 1 91 ? -2.571 6.321 18.463 1.00 91.69 91 SER A O 1
ATOM 723 N N . ARG A 1 92 ? -3.211 6.794 16.368 1.00 88.19 92 ARG A N 1
ATOM 724 C CA . ARG A 1 92 ? -4.485 7.402 16.770 1.00 88.19 92 ARG A CA 1
ATOM 725 C C . ARG A 1 92 ? -5.425 6.375 17.401 1.00 88.19 92 ARG A C 1
ATOM 727 O O . ARG A 1 92 ? -6.023 6.670 18.430 1.00 88.19 92 ARG A O 1
ATOM 734 N N . VAL A 1 93 ? -5.530 5.187 16.808 1.00 88.75 93 VAL A N 1
ATOM 735 C CA . VAL A 1 93 ? -6.381 4.103 17.316 1.00 88.75 93 VAL A CA 1
ATOM 736 C C . VAL A 1 93 ? -5.901 3.651 18.697 1.00 88.75 93 VAL A C 1
ATOM 738 O O . VAL A 1 93 ? -6.695 3.660 19.628 1.00 88.75 93 VAL A O 1
ATOM 741 N N . GLU A 1 94 ? -4.609 3.350 18.864 1.00 89.56 94 GLU A N 1
ATOM 742 C CA . GLU A 1 94 ? -4.034 2.847 20.123 1.00 89.56 94 GLU A CA 1
ATOM 743 C C . GLU A 1 94 ? -4.073 3.858 21.276 1.00 89.56 94 GLU A C 1
ATOM 745 O O . GLU A 1 94 ? -4.118 3.453 22.438 1.00 89.56 94 GLU A O 1
ATOM 750 N N . ASN A 1 95 ? -4.068 5.158 20.972 1.00 85.88 95 ASN A N 1
ATOM 751 C CA . ASN A 1 95 ? -4.167 6.219 21.977 1.00 85.88 95 ASN A CA 1
ATOM 752 C C . ASN A 1 95 ? -5.616 6.618 22.308 1.00 85.88 95 ASN A C 1
ATOM 754 O O . ASN A 1 95 ? -5.827 7.431 23.210 1.00 85.88 95 ASN A O 1
ATOM 758 N N . ALA A 1 96 ? -6.609 6.081 21.599 1.00 83.81 96 ALA A N 1
ATOM 759 C CA . ALA A 1 96 ? -8.014 6.358 21.857 1.00 83.81 96 ALA A CA 1
ATOM 760 C C . ALA A 1 96 ? -8.622 5.342 22.832 1.00 83.81 96 ALA A C 1
ATOM 762 O O . ALA A 1 96 ? -8.258 4.166 22.864 1.00 83.81 96 ALA A O 1
ATOM 763 N N . VAL A 1 97 ? -9.620 5.779 23.603 1.00 81.31 97 VAL A N 1
ATOM 764 C CA . VAL A 1 97 ? -10.484 4.846 24.332 1.00 81.31 97 VAL A CA 1
ATOM 765 C C . VAL A 1 97 ? -11.391 4.155 23.301 1.00 81.31 97 VAL A C 1
ATOM 767 O O . VAL A 1 97 ? -12.100 4.856 22.575 1.00 81.31 97 VAL A O 1
ATOM 770 N N . PRO A 1 98 ? -11.435 2.808 23.221 1.00 78.06 98 PRO A N 1
ATOM 771 C CA . PRO A 1 98 ? -12.153 2.101 22.154 1.00 78.06 98 PRO A CA 1
ATOM 772 C C . PRO A 1 98 ? -13.626 2.500 21.990 1.00 78.06 98 PRO A C 1
ATOM 774 O O . PRO A 1 98 ? -14.139 2.539 20.878 1.00 78.06 98 PRO A O 1
ATOM 777 N N . THR A 1 99 ? -14.308 2.824 23.091 1.00 73.75 99 THR A N 1
ATOM 778 C CA . THR A 1 99 ? -15.722 3.237 23.102 1.00 73.75 99 THR A CA 1
ATOM 779 C C . THR A 1 99 ? -15.956 4.683 22.666 1.00 73.75 99 THR A C 1
ATOM 781 O O . THR A 1 99 ? -17.101 5.081 22.470 1.00 73.75 99 THR A O 1
ATOM 784 N N . GLU A 1 100 ? -14.897 5.482 22.552 1.00 75.50 100 GLU A N 1
ATOM 785 C CA . GLU A 1 100 ? -14.955 6.902 22.193 1.00 75.50 100 GLU A CA 1
ATOM 786 C C . GLU A 1 100 ? -14.489 7.165 20.761 1.00 75.50 100 GLU A C 1
ATOM 788 O O . GLU A 1 100 ? -14.772 8.236 20.229 1.00 75.50 100 GLU A O 1
ATOM 793 N N . LEU A 1 101 ? -13.829 6.187 20.133 1.00 78.50 101 LEU A N 1
ATOM 794 C CA . LEU A 1 101 ? -13.334 6.275 18.767 1.00 78.50 101 LEU A CA 1
ATOM 795 C C . LEU A 1 101 ? -14.495 6.164 17.768 1.00 78.50 101 LEU A C 1
ATOM 797 O O . LEU A 1 101 ?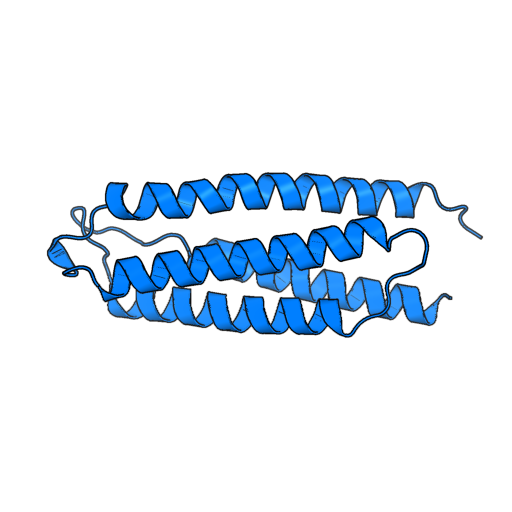 -15.016 5.078 17.496 1.00 78.50 101 LEU A O 1
ATOM 801 N N . LYS A 1 102 ? -14.913 7.305 17.223 1.00 73.62 102 LYS A N 1
ATOM 802 C CA . LYS A 1 102 ? -16.005 7.413 16.255 1.00 73.62 102 LYS A CA 1
ATOM 803 C C . LYS A 1 102 ? -15.474 7.355 14.832 1.00 73.62 102 LYS A C 1
ATOM 805 O O . LYS A 1 102 ? -14.304 7.598 14.554 1.00 73.62 102 LYS A O 1
ATOM 810 N N . GLU A 1 103 ? -16.384 7.111 13.895 1.00 76.75 103 GLU A N 1
ATOM 811 C CA . GLU A 1 103 ? -16.084 7.112 12.459 1.00 76.75 103 GLU A CA 1
ATOM 812 C C . GLU A 1 103 ? -15.358 8.384 12.001 1.00 76.75 103 GLU A C 1
ATOM 814 O O . GLU A 1 103 ? -14.354 8.312 11.295 1.00 76.75 103 GLU A O 1
ATOM 819 N N . ASN A 1 104 ? -15.806 9.551 12.469 1.00 77.81 104 ASN A N 1
ATOM 820 C CA . ASN A 1 104 ? -15.201 10.830 12.099 1.00 77.81 104 ASN A CA 1
ATOM 821 C C . ASN A 1 104 ? -13.748 10.981 12.572 1.00 77.81 104 ASN A C 1
ATOM 823 O O . ASN A 1 104 ? -12.993 11.692 11.915 1.00 77.81 104 ASN A O 1
ATOM 827 N N . ASP A 1 105 ? -13.353 10.304 13.652 1.00 75.44 105 ASP A N 1
ATOM 828 C CA . ASP A 1 105 ? -11.998 10.402 14.207 1.00 75.44 105 ASP A CA 1
ATOM 829 C C . ASP A 1 105 ? -10.967 9.672 13.335 1.00 75.44 105 ASP A C 1
ATOM 831 O O . ASP A 1 105 ? -9.780 9.983 13.388 1.00 75.44 105 ASP A O 1
ATOM 835 N N . ILE A 1 106 ? -11.426 8.721 12.516 1.00 82.31 106 ILE A N 1
ATOM 836 C CA . ILE A 1 106 ? -10.607 7.902 11.609 1.00 82.31 106 ILE A CA 1
ATOM 837 C C . ILE A 1 106 ? -10.765 8.357 10.151 1.00 82.31 106 ILE A C 1
ATOM 839 O O . ILE A 1 106 ? -9.902 8.123 9.304 1.00 82.31 106 ILE A O 1
ATOM 843 N N . LYS A 1 107 ? -11.876 9.028 9.840 1.00 81.31 107 LYS A N 1
ATOM 844 C CA . LYS A 1 107 ? -12.217 9.485 8.491 1.00 81.31 107 LYS A CA 1
ATOM 845 C C . LYS A 1 107 ? -11.175 10.428 7.898 1.00 81.31 107 LYS A C 1
ATOM 847 O O . LYS A 1 107 ? -10.955 10.393 6.689 1.00 81.31 107 LYS A O 1
ATOM 852 N N . GLU A 1 108 ? -10.537 11.255 8.722 1.00 79.06 108 GLU A N 1
ATOM 853 C CA . GLU A 1 108 ? -9.458 12.139 8.279 1.00 79.06 108 GLU A CA 1
ATOM 854 C C . GLU A 1 108 ? -8.260 11.321 7.761 1.00 79.06 108 GLU A C 1
ATOM 856 O O . GLU A 1 108 ? -7.784 11.546 6.649 1.00 79.06 108 GLU A O 1
ATOM 861 N N . GLU A 1 109 ? -7.823 10.311 8.504 1.00 80.50 109 GLU A N 1
ATOM 862 C CA . GLU A 1 109 ? -6.736 9.403 8.137 1.00 80.50 109 GLU A CA 1
ATOM 863 C C . GLU A 1 109 ? -7.098 8.579 6.899 1.00 80.50 109 GLU A C 1
ATOM 865 O O . GLU A 1 109 ? -6.309 8.510 5.959 1.00 80.50 109 GLU A O 1
ATOM 870 N N . ILE A 1 110 ? -8.321 8.044 6.837 1.00 82.81 110 ILE A N 1
ATOM 871 C CA . ILE A 1 110 ? -8.831 7.333 5.656 1.00 82.81 110 ILE A CA 1
ATOM 872 C C . ILE A 1 110 ? -8.867 8.252 4.426 1.00 82.81 110 ILE A C 1
ATOM 874 O O . ILE A 1 110 ? -8.558 7.816 3.318 1.00 82.81 110 ILE A O 1
ATOM 878 N N . SER A 1 111 ? -9.188 9.539 4.586 1.00 85.31 111 SER A N 1
ATOM 879 C CA . SER A 1 111 ? -9.214 10.477 3.458 1.00 85.31 111 SER A CA 1
ATOM 880 C C . SER A 1 111 ? -7.831 10.712 2.841 1.00 85.31 111 SER A C 1
ATOM 882 O O . SER A 1 111 ? -7.730 10.905 1.630 1.00 85.31 111 SER A O 1
ATOM 884 N N . LYS A 1 112 ? -6.751 10.607 3.630 1.00 86.69 112 LYS A N 1
ATOM 885 C CA . LYS A 1 112 ? -5.372 10.678 3.117 1.00 86.69 112 LYS A CA 1
ATOM 886 C C . LYS A 1 112 ? -5.045 9.476 2.226 1.00 86.69 112 LYS A C 1
ATOM 888 O O . LYS A 1 112 ? -4.369 9.646 1.212 1.00 86.69 112 LYS A O 1
ATOM 893 N N . PHE A 1 113 ? -5.593 8.294 2.527 1.00 86.75 113 PHE A N 1
ATOM 894 C CA . PHE A 1 113 ? -5.447 7.122 1.656 1.00 86.75 113 PHE A CA 1
ATOM 895 C C . PHE A 1 113 ? -6.082 7.318 0.278 1.00 86.75 113 PHE A C 1
ATOM 897 O O . PHE A 1 113 ? -5.535 6.814 -0.699 1.00 86.75 113 PHE A O 1
ATOM 904 N N . LEU A 1 114 ? -7.174 8.082 0.164 1.00 85.31 114 LEU A N 1
ATOM 905 C CA . LEU A 1 114 ? -7.782 8.379 -1.140 1.00 85.31 114 LEU A CA 1
ATOM 906 C C . LEU A 1 114 ? -6.834 9.196 -2.029 1.00 85.31 114 LEU A C 1
ATOM 908 O O . LEU A 1 114 ? -6.652 8.875 -3.199 1.00 85.31 114 LEU A O 1
ATOM 912 N N . VAL A 1 115 ? -6.151 10.192 -1.457 1.00 88.94 115 VAL A N 1
ATOM 913 C CA . VAL A 1 115 ? -5.155 10.999 -2.185 1.00 88.94 115 VAL A CA 1
ATOM 914 C C . VAL A 1 115 ? -3.983 10.133 -2.660 1.00 88.94 115 VAL A C 1
ATOM 916 O O . VAL A 1 115 ? -3.513 10.257 -3.792 1.00 88.94 115 VAL A O 1
ATOM 919 N N . ILE A 1 116 ? -3.523 9.219 -1.806 1.00 90.31 116 ILE A N 1
ATOM 920 C CA . ILE A 1 116 ? -2.476 8.247 -2.140 1.00 90.31 116 ILE A CA 1
ATOM 921 C C . ILE A 1 116 ? -2.945 7.302 -3.256 1.00 90.31 116 ILE A C 1
ATOM 923 O O . ILE A 1 116 ? -2.185 7.017 -4.183 1.00 90.31 116 ILE A O 1
ATOM 927 N N . GLN A 1 117 ? -4.192 6.835 -3.203 1.00 88.06 117 GLN A N 1
ATOM 928 C CA . GLN A 1 117 ? -4.779 5.966 -4.220 1.00 88.06 117 GLN A CA 1
ATOM 929 C C . GLN A 1 117 ? -4.853 6.654 -5.591 1.00 88.06 117 GLN A C 1
ATOM 931 O O . GLN A 1 117 ? -4.532 6.031 -6.608 1.00 88.06 117 GLN A O 1
ATOM 936 N N . ASP A 1 118 ? -5.205 7.938 -5.632 1.00 89.38 118 ASP A N 1
ATOM 937 C CA . ASP A 1 118 ? -5.188 8.728 -6.866 1.00 89.38 118 ASP A CA 1
ATOM 938 C C . ASP A 1 118 ? -3.760 8.858 -7.421 1.00 89.38 118 ASP A C 1
ATOM 940 O O . ASP A 1 118 ? -3.530 8.667 -8.618 1.00 89.38 118 ASP A O 1
ATOM 944 N N . SER A 1 119 ? -2.773 9.101 -6.549 1.00 91.38 119 SER A N 1
ATOM 945 C CA . SER A 1 119 ? -1.352 9.124 -6.926 1.00 91.38 119 SER A CA 1
ATOM 946 C C . SER A 1 119 ? -0.913 7.792 -7.546 1.00 91.38 119 SER A C 1
ATOM 948 O O . SER A 1 119 ? -0.362 7.767 -8.649 1.00 91.38 119 SER A O 1
ATOM 950 N N . LEU A 1 120 ? -1.228 6.667 -6.893 1.00 91.00 120 LEU A N 1
ATOM 951 C CA . LEU A 1 120 ? -0.929 5.323 -7.398 1.00 91.00 120 LEU A CA 1
ATOM 952 C C . LEU A 1 120 ? -1.585 5.051 -8.750 1.00 91.00 120 LEU A C 1
ATOM 954 O O . LEU A 1 120 ? -0.956 4.475 -9.639 1.00 91.00 120 LEU A O 1
ATOM 958 N N . THR A 1 121 ? -2.833 5.478 -8.923 1.00 90.94 121 THR A N 1
ATOM 959 C CA . THR A 1 121 ? -3.562 5.323 -10.186 1.00 90.94 121 THR A CA 1
ATOM 960 C C . THR A 1 121 ? -2.847 6.067 -11.311 1.00 90.94 121 THR A C 1
ATOM 962 O O . THR A 1 121 ? -2.584 5.494 -12.366 1.00 90.94 121 THR A O 1
ATOM 965 N N . ASN A 1 122 ? -2.425 7.307 -11.069 1.00 92.06 122 ASN A N 1
ATOM 966 C CA . ASN A 1 122 ? -1.681 8.084 -12.059 1.00 92.06 122 ASN A CA 1
ATOM 967 C C . ASN A 1 122 ? -0.326 7.444 -12.399 1.00 92.06 122 ASN A C 1
ATOM 969 O O . ASN A 1 122 ? 0.014 7.294 -13.572 1.00 92.06 122 ASN A O 1
ATOM 973 N N . ILE A 1 123 ? 0.432 7.005 -11.390 1.00 92.69 123 ILE A N 1
ATOM 974 C CA . ILE A 1 123 ? 1.742 6.366 -11.593 1.00 92.69 123 ILE A CA 1
ATOM 975 C C . ILE A 1 123 ? 1.603 5.064 -12.394 1.00 92.69 123 ILE A C 1
ATOM 977 O O . ILE A 1 123 ? 2.378 4.806 -13.320 1.00 92.69 123 ILE A O 1
ATOM 981 N N . THR A 1 124 ? 0.605 4.242 -12.065 1.00 90.56 124 THR A N 1
ATOM 982 C CA . THR A 1 124 ? 0.354 2.969 -12.755 1.00 90.56 124 THR A CA 1
ATOM 983 C C . THR A 1 124 ? -0.110 3.170 -14.196 1.00 90.56 124 THR A C 1
ATOM 985 O O . THR A 1 124 ? 0.343 2.437 -15.076 1.00 90.56 124 THR A O 1
ATOM 988 N N . MET A 1 125 ? -0.918 4.193 -14.476 1.00 91.69 125 MET A N 1
ATOM 989 C CA . MET A 1 125 ? -1.276 4.567 -15.847 1.00 91.69 125 MET A CA 1
ATOM 990 C C . MET A 1 125 ? -0.047 4.988 -16.663 1.00 91.69 125 MET A C 1
ATOM 992 O O . MET A 1 125 ? 0.172 4.443 -17.747 1.00 91.69 125 MET A O 1
ATOM 996 N N . CYS A 1 126 ? 0.822 5.846 -16.116 1.00 92.06 126 CYS A N 1
ATOM 997 C CA . CYS A 1 126 ? 2.082 6.232 -16.765 1.00 92.06 126 CYS A CA 1
ATOM 998 C C . CYS A 1 126 ? 2.988 5.020 -17.053 1.00 92.06 126 CYS A C 1
ATOM 1000 O O . CYS A 1 126 ? 3.566 4.912 -18.139 1.00 92.06 126 CYS A O 1
ATOM 1002 N N . LEU A 1 127 ? 3.090 4.073 -16.110 1.00 90.56 127 LEU A N 1
ATOM 1003 C CA . LEU A 1 127 ? 3.809 2.806 -16.301 1.00 90.56 127 LEU A CA 1
ATOM 1004 C C . LEU A 1 127 ? 3.265 2.031 -17.506 1.00 90.56 127 LEU A C 1
ATOM 1006 O O . LEU A 1 127 ? 4.036 1.599 -18.366 1.00 90.56 127 LEU A O 1
ATOM 1010 N N . ILE A 1 128 ? 1.943 1.861 -17.577 1.00 89.06 128 ILE A N 1
ATOM 1011 C CA . ILE A 1 128 ? 1.267 1.118 -18.646 1.00 89.06 128 ILE A CA 1
ATOM 1012 C C . ILE A 1 128 ? 1.492 1.792 -20.005 1.00 89.06 128 ILE A C 1
ATOM 1014 O O . ILE A 1 128 ? 1.841 1.116 -20.974 1.00 89.06 128 ILE A O 1
ATOM 1018 N N . GLU A 1 129 ? 1.348 3.114 -20.086 1.00 91.06 129 GLU A N 1
ATOM 1019 C CA . GLU A 1 129 ? 1.571 3.888 -21.314 1.00 91.06 129 GLU A CA 1
ATOM 1020 C C . GLU A 1 129 ? 3.015 3.773 -21.817 1.00 91.06 129 GLU A C 1
ATOM 1022 O O . GLU A 1 129 ? 3.258 3.516 -23.003 1.00 91.06 129 GLU A O 1
ATOM 1027 N N . LYS A 1 130 ? 3.995 3.885 -20.914 1.00 90.31 130 LYS A N 1
ATOM 1028 C CA . LYS A 1 130 ? 5.416 3.741 -21.255 1.00 90.31 130 LYS A CA 1
ATOM 1029 C C . LYS A 1 130 ? 5.766 2.340 -21.733 1.00 90.31 130 LYS A C 1
ATOM 1031 O O . LYS A 1 130 ? 6.570 2.207 -22.652 1.00 90.31 130 LYS A O 1
ATOM 1036 N N . ILE A 1 131 ? 5.167 1.306 -21.144 1.00 87.19 131 ILE A N 1
ATOM 1037 C CA . ILE A 1 131 ? 5.358 -0.085 -21.575 1.00 87.19 131 ILE A CA 1
ATOM 1038 C C . ILE A 1 131 ? 4.722 -0.310 -22.954 1.00 87.19 131 ILE A C 1
ATOM 1040 O O . ILE A 1 131 ? 5.362 -0.886 -23.832 1.00 87.19 131 ILE A O 1
ATOM 1044 N N . ASN A 1 132 ? 3.492 0.165 -23.168 1.00 87.00 132 ASN A N 1
ATOM 1045 C CA . ASN A 1 132 ? 2.751 -0.045 -24.416 1.00 87.00 132 ASN A CA 1
ATOM 1046 C C . ASN A 1 132 ? 3.310 0.739 -25.609 1.00 87.00 132 ASN A C 1
ATOM 1048 O O . ASN A 1 132 ? 3.148 0.302 -26.748 1.00 87.00 132 ASN A O 1
ATOM 1052 N N . SER A 1 133 ? 3.971 1.870 -25.363 1.00 87.56 133 SER A N 1
ATOM 1053 C CA . SER A 1 133 ? 4.651 2.660 -26.397 1.00 87.56 133 SER A CA 1
ATOM 1054 C C . SER A 1 133 ? 6.006 2.082 -26.821 1.00 87.56 133 SER A C 1
ATOM 1056 O O . SER A 1 133 ? 6.585 2.560 -27.799 1.00 87.56 133 SER A O 1
ATOM 1058 N N . GLN A 1 134 ? 6.517 1.043 -26.145 1.00 80.31 134 GLN A N 1
ATOM 1059 C CA . GLN A 1 134 ? 7.753 0.394 -26.576 1.00 80.31 134 GLN A CA 1
ATOM 1060 C C . GLN A 1 134 ? 7.534 -0.419 -27.863 1.00 80.31 134 GLN A C 1
ATOM 1062 O O . GLN A 1 134 ? 6.562 -1.177 -27.958 1.00 80.31 134 GLN A O 1
ATOM 1067 N N . PRO A 1 135 ? 8.455 -0.335 -28.842 1.00 71.81 135 PRO A N 1
ATOM 1068 C CA . PRO A 1 135 ? 8.396 -1.175 -30.026 1.00 71.81 135 PRO A CA 1
ATOM 1069 C C . PRO A 1 135 ? 8.422 -2.652 -29.622 1.00 71.81 135 PRO A C 1
ATOM 1071 O O . PRO A 1 135 ? 9.309 -3.098 -28.889 1.00 71.81 135 PRO A O 1
ATOM 1074 N N . ARG A 1 136 ? 7.447 -3.424 -30.115 1.00 61.53 136 ARG A N 1
ATOM 1075 C CA . ARG A 1 136 ? 7.418 -4.883 -29.960 1.00 61.53 136 ARG A CA 1
ATOM 1076 C C . ARG A 1 136 ? 8.482 -5.488 -30.879 1.00 61.53 136 ARG A C 1
ATOM 1078 O O . ARG A 1 136 ? 8.183 -5.833 -32.017 1.00 61.53 136 ARG A O 1
ATOM 1085 N N . GLY A 1 137 ? 9.726 -5.511 -30.405 1.00 53.41 137 GLY A N 1
ATOM 1086 C CA . GLY A 1 137 ? 10.852 -6.186 -31.059 1.00 53.41 137 GLY A CA 1
ATOM 1087 C C . GLY A 1 137 ? 10.799 -7.702 -30.934 1.00 53.41 137 GLY A C 1
ATOM 1088 O O . GLY A 1 137 ? 10.419 -8.206 -29.848 1.00 53.41 137 GLY A O 1
#

Foldseek 3Di:
DVVLQVLVVVLVVLLVVLVVLLVVLLDFDDDPQFRPDLVSSLVSLVVNLVSLVVSLVSLVPGDDDPLLPVLSVLVNVLSVLVNVLSVVQSVQSVPDDRRPDGPVSSVVSVVSVVVSVVSNVVSVVSVVVSVVPDPPD